Protein AF-A0A1I6W6B7-F1 (afdb_monomer_lite)

Foldseek 3Di:
DPPPVPPVVVVVVVVVVVVVCVVPPDVVVVVVVVVVVVVVVVVCVVVLVVVLVVQLVVLVVCVVVVVDPPVRSVVSNVVSVVVVVVVVVVVVVVD

Structure (mmCIF, N/CA/C/O backbone):
data_AF-A0A1I6W6B7-F1
#
_entry.id   AF-A0A1I6W6B7-F1
#
loop_
_atom_site.group_PDB
_atom_site.id
_atom_site.type_symbol
_atom_site.label_atom_id
_atom_site.label_alt_id
_atom_site.label_comp_id
_atom_site.label_asym_id
_atom_site.label_entity_id
_atom_site.label_seq_id
_atom_site.pdbx_PDB_ins_code
_atom_site.Cartn_x
_atom_site.Cartn_y
_atom_site.Cartn_z
_atom_site.occupancy
_atom_site.B_iso_or_equiv
_atom_site.auth_seq_id
_atom_site.auth_comp_id
_atom_site.auth_asym_id
_atom_site.auth_atom_id
_atom_site.pdbx_PDB_model_num
ATOM 1 N N . MET A 1 1 ? -52.442 -30.438 6.890 1.00 50.75 1 MET A N 1
ATOM 2 C CA . MET A 1 1 ? -51.960 -29.778 8.131 1.00 50.75 1 MET A CA 1
ATOM 3 C C . MET A 1 1 ? -50.515 -30.161 8.531 1.00 50.75 1 MET A C 1
ATOM 5 O O . MET A 1 1 ? -50.244 -30.332 9.706 1.00 50.75 1 MET A O 1
ATOM 9 N N . LYS A 1 2 ? -49.539 -30.284 7.607 1.00 50.03 2 LYS A N 1
ATOM 10 C CA . LYS A 1 2 ? -48.139 -30.629 7.987 1.00 50.03 2 LYS A CA 1
ATOM 11 C C . LYS A 1 2 ? -47.043 -29.691 7.447 1.00 50.03 2 LYS A C 1
ATOM 13 O O . LYS A 1 2 ? -45.898 -29.823 7.849 1.00 50.03 2 LYS A O 1
ATOM 18 N N . ARG A 1 3 ? -47.371 -28.711 6.591 1.00 52.78 3 ARG A N 1
ATOM 19 C CA . ARG A 1 3 ? -46.368 -27.825 5.956 1.00 52.78 3 ARG A CA 1
ATOM 20 C C . ARG A 1 3 ? -45.998 -26.564 6.756 1.00 52.78 3 ARG A C 1
ATOM 22 O O . ARG A 1 3 ? -44.966 -25.973 6.478 1.00 52.78 3 ARG A O 1
ATOM 29 N N . PHE A 1 4 ? -46.778 -26.175 7.768 1.00 53.62 4 PHE A N 1
ATOM 30 C CA . PHE A 1 4 ? -46.511 -24.956 8.553 1.00 53.62 4 PHE A CA 1
ATOM 31 C C . PHE A 1 4 ? -45.477 -25.137 9.680 1.00 53.62 4 PHE A C 1
ATOM 33 O O . PHE A 1 4 ? -44.891 -24.162 10.134 1.00 53.62 4 PHE A O 1
ATOM 40 N N . LEU A 1 5 ? -45.192 -26.376 10.094 1.00 55.53 5 LEU A N 1
ATOM 41 C CA . LEU A 1 5 ? -44.279 -26.670 11.211 1.00 55.53 5 LEU A CA 1
ATOM 42 C C . LEU A 1 5 ? -42.798 -26.792 10.803 1.00 55.53 5 LEU A C 1
ATOM 44 O O . LEU A 1 5 ? -41.931 -26.866 11.669 1.00 55.53 5 LEU A O 1
ATOM 48 N N . GLN A 1 6 ? -42.476 -26.794 9.504 1.00 52.72 6 GLN A N 1
ATOM 49 C CA . GLN A 1 6 ? -41.087 -26.923 9.033 1.00 52.72 6 GLN A CA 1
ATOM 50 C C . GLN A 1 6 ? -40.318 -25.593 8.980 1.00 52.72 6 GLN A C 1
ATOM 52 O O . GLN A 1 6 ? -39.093 -25.608 9.055 1.00 52.72 6 GLN A O 1
ATOM 57 N N . ARG A 1 7 ? -41.002 -24.441 8.901 1.00 50.94 7 ARG A N 1
ATOM 58 C CA . ARG A 1 7 ? -40.359 -23.129 8.678 1.00 50.94 7 ARG A CA 1
ATOM 59 C C . ARG A 1 7 ? -39.734 -22.506 9.936 1.00 50.94 7 ARG A C 1
ATOM 61 O O . ARG A 1 7 ? -38.877 -21.642 9.817 1.00 50.94 7 ARG A O 1
ATOM 68 N N . HIS A 1 8 ? -40.113 -22.964 11.132 1.00 52.59 8 HIS A N 1
ATOM 69 C CA . HIS A 1 8 ? -39.565 -22.452 12.399 1.00 52.59 8 HIS A CA 1
ATOM 70 C C . HIS A 1 8 ? -38.273 -23.147 12.857 1.00 52.59 8 HIS A C 1
ATOM 72 O O . HIS A 1 8 ? -37.568 -22.613 13.709 1.00 52.59 8 HIS A O 1
ATOM 78 N N . ARG A 1 9 ? -37.910 -24.306 12.287 1.00 55.34 9 ARG A N 1
ATOM 79 C CA . ARG A 1 9 ? -36.693 -25.037 12.695 1.00 55.34 9 ARG A CA 1
ATOM 80 C C . ARG A 1 9 ? -35.402 -24.431 12.133 1.00 55.34 9 ARG A C 1
ATOM 82 O O . ARG A 1 9 ? -34.345 -24.648 12.709 1.00 55.34 9 ARG A O 1
ATOM 89 N N . SER A 1 10 ? -35.478 -23.648 11.057 1.00 55.75 10 SER A N 1
ATOM 90 C CA . SER A 1 10 ? -34.311 -23.043 10.397 1.00 55.75 10 SER A CA 1
ATOM 91 C C . SER A 1 10 ? -33.837 -21.727 11.028 1.00 55.75 10 SER A C 1
ATOM 93 O O . SER A 1 10 ? -32.686 -21.357 10.834 1.00 55.75 10 SER A O 1
ATOM 95 N N . ALA A 1 11 ? -34.683 -21.036 11.801 1.00 57.41 11 ALA A N 1
ATOM 96 C CA . ALA A 1 11 ? -34.305 -19.800 12.500 1.00 57.41 11 ALA A CA 1
ATOM 97 C C . ALA A 1 11 ? -33.746 -20.050 13.913 1.00 57.41 11 ALA A C 1
ATOM 99 O O . ALA A 1 11 ? -33.026 -19.212 14.444 1.00 57.41 11 ALA A O 1
ATOM 100 N N . GLY A 1 12 ? -34.042 -21.207 14.517 1.00 60.31 12 GLY A N 1
ATOM 101 C CA . GLY A 1 12 ? -33.581 -21.535 15.869 1.00 60.31 12 GLY A CA 1
ATOM 102 C C . GLY A 1 12 ? -32.065 -21.706 15.966 1.00 60.31 12 GLY A C 1
ATOM 103 O O . GLY A 1 12 ? -31.467 -21.215 16.913 1.00 60.31 12 GLY A O 1
ATOM 104 N N . ALA A 1 13 ? -31.442 -22.326 14.958 1.00 64.19 13 ALA A N 1
ATOM 105 C CA . ALA A 1 13 ? -30.006 -22.613 14.937 1.00 64.19 13 ALA A CA 1
ATOM 106 C C . ALA A 1 13 ? -29.099 -21.360 15.000 1.00 64.19 13 ALA A C 1
ATOM 108 O O . ALA A 1 13 ? -28.223 -21.326 15.870 1.00 64.19 13 ALA A O 1
ATOM 109 N N . PRO A 1 14 ? -29.289 -20.313 14.164 1.00 70.69 14 PRO A N 1
ATOM 110 C CA . PRO A 1 14 ? -28.460 -19.110 14.254 1.00 70.69 14 PRO A CA 1
ATOM 111 C C . PRO A 1 14 ? -28.712 -18.322 15.545 1.00 70.69 14 PRO A C 1
ATOM 113 O O . PRO A 1 14 ? -27.772 -17.770 16.105 1.00 70.69 14 PRO A O 1
ATOM 116 N N . ILE A 1 15 ? -29.947 -18.318 16.064 1.00 77.56 15 ILE A N 1
ATOM 117 C CA . ILE A 1 15 ? -30.292 -17.613 17.308 1.00 77.56 15 ILE A CA 1
ATOM 118 C C . ILE A 1 15 ? -29.655 -18.304 18.516 1.00 77.56 15 ILE A C 1
ATOM 120 O O . ILE A 1 15 ? -29.068 -17.633 19.360 1.00 77.56 15 ILE A O 1
ATOM 124 N N . SER A 1 16 ? -29.700 -19.638 18.587 1.00 74.19 16 SER A N 1
ATOM 125 C CA . SER A 1 16 ? 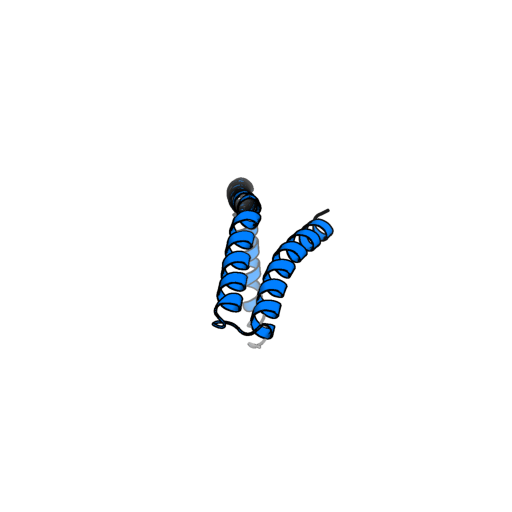-29.021 -20.385 19.651 1.00 74.19 16 SER A CA 1
ATOM 126 C C . SER A 1 16 ? -27.505 -20.212 19.597 1.00 74.19 16 SER A C 1
ATOM 128 O O . SER A 1 16 ? -26.882 -20.053 20.639 1.00 74.19 16 SER A O 1
ATOM 130 N N . LEU A 1 17 ? -26.909 -20.178 18.400 1.00 75.69 17 LEU A N 1
ATOM 131 C CA . LEU A 1 17 ? -25.470 -19.969 18.242 1.00 75.69 17 LEU A CA 1
ATOM 132 C C . LEU A 1 17 ? -25.058 -18.549 18.655 1.00 75.69 17 LEU A C 1
ATOM 134 O O . LEU A 1 17 ? -24.083 -18.395 19.380 1.00 75.69 17 LEU A O 1
ATOM 138 N N . ALA A 1 18 ? -25.824 -17.530 18.256 1.00 75.19 18 ALA A N 1
ATOM 139 C CA . ALA A 1 18 ? -25.594 -16.143 18.657 1.00 75.19 18 ALA A CA 1
ATOM 140 C C . ALA A 1 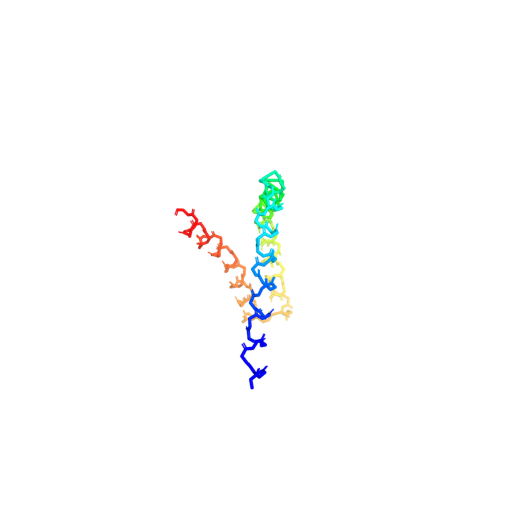18 ? -25.746 -15.944 20.174 1.00 75.19 18 ALA A C 1
ATOM 142 O O . ALA A 1 18 ? -24.958 -15.223 20.778 1.00 75.19 18 ALA A O 1
ATOM 143 N N . LEU A 1 19 ? -26.714 -16.618 20.803 1.00 75.75 19 LEU A N 1
ATOM 144 C CA . LEU A 1 19 ? -26.916 -16.570 22.251 1.00 75.75 19 LEU A CA 1
ATOM 145 C C . LEU A 1 19 ? -25.763 -17.249 23.008 1.00 75.75 19 LEU A C 1
ATOM 147 O O . LEU A 1 19 ? -25.278 -16.714 23.998 1.00 75.75 19 LEU A O 1
ATOM 151 N N . ILE A 1 20 ? -25.291 -18.401 22.522 1.00 74.50 20 ILE A N 1
ATOM 152 C CA . ILE A 1 20 ? -24.127 -19.096 23.091 1.00 74.50 20 ILE A CA 1
ATOM 153 C C . ILE A 1 20 ? -22.868 -18.240 22.920 1.00 74.50 20 ILE A C 1
ATOM 155 O O . ILE A 1 20 ? -22.126 -18.066 23.878 1.00 74.50 20 ILE A O 1
ATOM 159 N N . LEU A 1 21 ? -22.652 -17.646 21.743 1.00 69.62 21 LEU A N 1
ATOM 160 C CA . LEU A 1 21 ? -21.547 -16.713 21.502 1.00 69.62 21 LEU A CA 1
ATOM 161 C C . LEU A 1 21 ? -21.622 -15.490 22.421 1.00 69.62 21 LEU A C 1
ATOM 163 O O . LEU A 1 21 ? -20.597 -15.086 22.949 1.00 69.62 21 LEU A O 1
ATOM 167 N N . ALA A 1 22 ? -22.81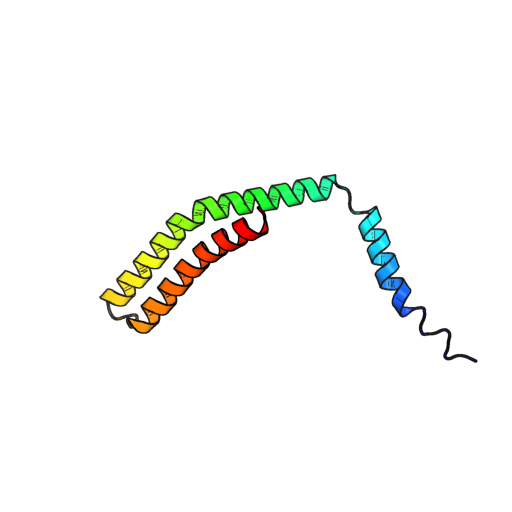2 -14.943 22.674 1.00 69.25 22 ALA A N 1
ATOM 168 C CA . ALA A 1 22 ? -22.994 -13.823 23.595 1.00 69.25 22 ALA A CA 1
ATOM 169 C C . ALA A 1 22 ? -22.735 -14.201 25.066 1.00 69.25 22 ALA A C 1
ATOM 171 O O . ALA A 1 22 ? -22.224 -13.377 25.818 1.00 69.25 22 ALA A O 1
ATOM 172 N N . LEU A 1 23 ? -23.049 -15.435 25.483 1.00 66.56 23 LEU A N 1
ATOM 173 C CA . LEU A 1 23 ? -22.756 -15.929 26.838 1.00 66.56 23 LEU A CA 1
ATOM 174 C C . LEU A 1 23 ? -21.291 -16.362 27.026 1.00 66.56 23 LEU A C 1
ATOM 176 O O . LEU A 1 23 ? -20.785 -16.325 28.145 1.00 66.56 23 LEU A O 1
ATOM 180 N N . VAL A 1 24 ? -20.624 -16.800 25.955 1.00 66.25 24 VAL A N 1
ATOM 181 C CA . VAL A 1 24 ? -19.229 -17.282 25.967 1.00 66.25 24 VAL A CA 1
ATOM 182 C C . VAL A 1 24 ? -18.236 -16.174 25.598 1.00 66.25 24 VAL A C 1
ATOM 184 O O . VAL A 1 24 ? -17.042 -16.318 25.857 1.00 66.25 24 VAL A O 1
ATOM 187 N N . ALA A 1 25 ? -18.703 -15.043 25.058 1.00 61.31 25 ALA A N 1
ATOM 188 C CA . ALA A 1 25 ? -17.911 -13.835 24.850 1.00 61.31 25 ALA A CA 1
ATOM 189 C C . ALA A 1 25 ? -17.500 -13.229 26.201 1.00 61.31 25 ALA A C 1
ATOM 191 O O . ALA A 1 25 ? -18.087 -12.276 26.707 1.00 61.31 25 ALA A O 1
ATOM 192 N N . GLN A 1 26 ? -16.477 -13.813 26.815 1.00 58.56 26 GLN A N 1
ATOM 193 C CA . GLN A 1 26 ? -15.853 -13.274 28.007 1.00 58.56 26 GLN A CA 1
ATOM 194 C C . GLN A 1 26 ? -14.956 -12.098 27.592 1.00 58.56 26 GLN A C 1
ATOM 196 O O . GLN A 1 26 ? -14.077 -12.277 26.742 1.00 58.56 26 GLN A O 1
ATOM 201 N N . PRO A 1 27 ? -15.110 -10.908 28.200 1.00 57.53 27 PRO A N 1
ATOM 202 C CA . PRO A 1 27 ? -14.330 -9.722 27.836 1.00 57.53 27 PRO A CA 1
ATOM 203 C C . PRO A 1 27 ? -12.819 -9.932 28.035 1.00 57.53 27 PRO A C 1
ATOM 205 O O . PRO A 1 27 ? -12.016 -9.312 27.348 1.00 57.53 27 PRO A O 1
ATOM 208 N N . ALA A 1 28 ? -12.422 -10.872 28.900 1.00 53.16 28 ALA A N 1
ATOM 209 C CA . ALA A 1 28 ? -11.026 -11.236 29.129 1.00 53.16 28 ALA A CA 1
ATOM 210 C C . ALA A 1 28 ? -10.351 -11.936 27.927 1.00 53.16 28 ALA A C 1
ATOM 212 O O . ALA A 1 28 ? -9.165 -11.722 27.692 1.00 53.16 28 ALA A O 1
ATOM 213 N N . ALA A 1 29 ? -11.086 -12.730 27.136 1.00 56.03 29 ALA A N 1
ATOM 214 C CA . ALA A 1 29 ? -10.546 -13.360 25.924 1.00 56.03 29 ALA A CA 1
ATOM 215 C C . ALA A 1 29 ? -10.460 -12.365 24.753 1.00 56.03 29 ALA A C 1
ATOM 217 O O . ALA A 1 29 ? -9.537 -12.429 23.943 1.00 56.03 29 ALA A O 1
ATOM 218 N N . ALA A 1 30 ? -11.390 -11.406 24.697 1.00 58.28 30 ALA A N 1
ATOM 219 C CA . ALA A 1 30 ? -11.356 -10.314 23.730 1.00 58.28 30 ALA A CA 1
ATOM 220 C C . ALA A 1 30 ? -10.214 -9.324 24.017 1.00 58.28 30 ALA A C 1
ATOM 222 O O . ALA A 1 30 ? -9.590 -8.853 23.072 1.00 58.28 30 ALA A O 1
ATOM 223 N N . ALA A 1 31 ? -9.898 -9.058 25.291 1.00 61.94 31 ALA A N 1
ATOM 224 C CA . ALA A 1 31 ? -8.780 -8.196 25.681 1.00 61.94 31 ALA A CA 1
ATOM 225 C C . ALA A 1 31 ? -7.429 -8.770 25.221 1.00 61.94 31 ALA A C 1
ATOM 227 O O . ALA A 1 31 ? -6.702 -8.101 24.499 1.00 61.94 31 ALA A O 1
ATOM 228 N N . GLY A 1 32 ? -7.144 -10.045 25.517 1.00 74.00 32 GLY A N 1
ATOM 229 C CA . GLY A 1 32 ? -5.890 -10.681 25.089 1.00 74.00 32 GLY A CA 1
ATOM 230 C C . GLY A 1 32 ? -5.749 -10.821 23.567 1.00 74.00 32 GLY A C 1
ATOM 231 O O . GLY A 1 32 ? -4.650 -10.689 23.035 1.00 74.00 32 GLY A O 1
ATOM 232 N N . PHE A 1 33 ? -6.852 -11.055 22.847 1.00 76.19 33 PHE A N 1
ATOM 233 C CA . PHE A 1 33 ? -6.835 -11.106 21.382 1.00 76.19 33 PHE A CA 1
ATOM 234 C C . PHE A 1 33 ? -6.669 -9.718 20.751 1.00 76.19 33 PHE A C 1
ATOM 236 O O . PHE A 1 33 ? -5.932 -9.574 19.780 1.00 76.19 33 PHE A O 1
ATOM 243 N N . THR A 1 34 ? -7.307 -8.693 21.319 1.00 81.81 34 THR A N 1
ATOM 244 C CA . THR A 1 34 ? -7.154 -7.301 20.867 1.00 81.81 34 THR A CA 1
ATOM 245 C C . THR A 1 34 ? -5.728 -6.811 21.105 1.00 81.81 34 THR A C 1
ATOM 247 O O . THR A 1 34 ? -5.124 -6.261 20.192 1.00 81.81 34 THR A O 1
ATOM 250 N N . ASP A 1 35 ? -5.147 -7.097 22.272 1.00 85.75 35 ASP A N 1
ATOM 251 C CA . ASP A 1 35 ? -3.751 -6.763 22.576 1.00 85.75 35 ASP A CA 1
ATOM 252 C C . ASP A 1 35 ? -2.773 -7.494 21.653 1.00 85.75 35 ASP A C 1
ATOM 254 O O . ASP A 1 35 ? -1.805 -6.910 21.174 1.00 85.75 35 ASP A O 1
ATOM 258 N N . PHE A 1 36 ? -3.028 -8.768 21.347 1.00 87.75 36 PHE A N 1
ATOM 259 C CA . PHE A 1 36 ? -2.238 -9.510 20.366 1.00 87.75 36 PHE A CA 1
ATOM 260 C C . PHE A 1 36 ? -2.299 -8.871 18.973 1.00 87.75 36 PHE A C 1
ATOM 262 O O . PHE A 1 36 ? -1.258 -8.693 18.340 1.00 87.75 36 PHE A O 1
ATOM 269 N N . LEU A 1 37 ? -3.496 -8.502 18.506 1.00 87.75 37 LEU A N 1
ATOM 270 C CA . LEU A 1 37 ? -3.656 -7.829 17.219 1.00 87.75 37 LEU A CA 1
ATOM 271 C C . LEU A 1 37 ? -2.974 -6.461 17.204 1.00 87.75 37 LEU A C 1
ATOM 273 O O . LEU A 1 37 ? -2.312 -6.159 16.220 1.00 87.75 37 LEU A O 1
ATOM 277 N N . ASN A 1 38 ? -3.071 -5.678 18.279 1.00 86.31 38 ASN A N 1
ATOM 278 C CA . ASN A 1 38 ? -2.405 -4.380 18.387 1.00 86.31 38 ASN A CA 1
ATOM 279 C C . ASN A 1 38 ? -0.878 -4.520 18.387 1.00 86.31 38 ASN A C 1
ATOM 281 O O . ASN A 1 38 ? -0.216 -3.794 17.662 1.00 86.31 38 ASN A O 1
ATOM 285 N N . ASN A 1 39 ? -0.316 -5.504 19.095 1.00 90.69 39 ASN A N 1
ATOM 286 C CA . ASN A 1 39 ? 1.126 -5.772 19.064 1.00 90.69 39 ASN A CA 1
ATOM 287 C C . ASN A 1 39 ? 1.614 -6.177 17.663 1.00 90.69 39 ASN A C 1
ATOM 289 O O . ASN A 1 39 ? 2.673 -5.739 17.223 1.00 90.69 39 ASN A O 1
ATOM 293 N N . ILE A 1 40 ? 0.845 -7.006 16.945 1.00 86.69 40 ILE A N 1
ATOM 294 C CA . ILE A 1 40 ? 1.154 -7.338 15.546 1.00 86.69 40 ILE A CA 1
ATOM 295 C C . ILE A 1 40 ? 1.053 -6.099 14.665 1.00 86.69 40 ILE A C 1
ATOM 297 O O . ILE A 1 40 ? 1.889 -5.920 13.783 1.00 86.69 40 ILE A O 1
ATOM 301 N N . LEU A 1 41 ? 0.024 -5.279 14.878 1.00 86.81 41 LEU A N 1
ATOM 302 C CA . LEU A 1 41 ? -0.201 -4.061 14.116 1.00 86.81 41 LEU A CA 1
ATOM 303 C C . LEU A 1 41 ? 0.962 -3.083 14.308 1.00 86.81 41 LEU A C 1
ATOM 305 O O . LEU A 1 41 ? 1.490 -2.592 13.317 1.00 86.81 41 LEU A O 1
ATOM 309 N N . ASP A 1 42 ? 1.402 -2.874 15.548 1.00 88.12 42 ASP A N 1
ATOM 310 C CA . ASP A 1 42 ? 2.526 -2.004 15.902 1.00 88.12 42 ASP A CA 1
ATOM 311 C C . ASP A 1 42 ? 3.841 -2.503 15.292 1.00 88.12 42 ASP A C 1
ATOM 313 O O . ASP A 1 42 ? 4.603 -1.723 14.713 1.00 88.12 42 ASP A O 1
ATOM 317 N N . GLU A 1 43 ? 4.093 -3.814 15.343 1.00 87.12 43 GLU A N 1
ATOM 318 C CA . GLU A 1 43 ? 5.268 -4.404 14.701 1.00 87.12 43 GLU A CA 1
ATOM 319 C C . GLU A 1 43 ? 5.216 -4.201 13.175 1.00 87.12 43 GLU A C 1
ATOM 321 O O . GLU A 1 43 ? 6.197 -3.762 12.570 1.00 87.12 43 GLU A O 1
ATOM 326 N N . PHE A 1 44 ? 4.059 -4.433 12.545 1.00 83.81 44 PHE A N 1
ATOM 327 C CA . PHE A 1 44 ? 3.854 -4.191 11.112 1.00 83.81 44 PHE A CA 1
ATOM 328 C C . PHE A 1 44 ? 4.042 -2.721 10.732 1.00 83.81 44 PHE A C 1
ATOM 330 O O . PHE A 1 44 ? 4.652 -2.416 9.703 1.00 83.81 44 PHE A O 1
ATOM 337 N N . GLU A 1 45 ? 3.527 -1.814 11.553 1.00 83.75 45 GLU A N 1
ATOM 338 C CA . GLU A 1 45 ? 3.600 -0.373 11.352 1.00 83.75 45 GLU A CA 1
ATOM 339 C C . GLU A 1 45 ? 5.052 0.116 11.429 1.00 83.75 45 GLU A C 1
ATOM 341 O O . GLU A 1 45 ? 5.478 0.914 10.591 1.00 83.75 45 GLU A O 1
ATOM 346 N N . SER A 1 46 ? 5.850 -0.433 12.351 1.00 85.44 46 SER A N 1
ATOM 347 C CA . SER A 1 46 ? 7.286 -0.146 12.443 1.00 85.44 46 SER A CA 1
ATOM 348 C C . SER A 1 46 ? 8.085 -0.724 11.262 1.00 85.44 46 SER A C 1
ATOM 350 O O . SER A 1 46 ? 9.010 -0.088 10.747 1.00 85.44 46 SER A O 1
ATOM 352 N N . ALA A 1 47 ? 7.696 -1.903 10.769 1.00 84.38 47 ALA A N 1
ATOM 353 C CA . ALA A 1 47 ? 8.396 -2.608 9.700 1.00 84.38 47 ALA A CA 1
ATOM 354 C C . ALA A 1 47 ? 8.033 -2.112 8.287 1.00 84.38 47 ALA A C 1
ATOM 356 O O . ALA A 1 47 ? 8.779 -2.372 7.334 1.00 84.38 47 ALA A O 1
ATOM 357 N N . LYS A 1 48 ? 6.927 -1.375 8.103 1.00 83.81 48 LYS A N 1
ATOM 358 C CA . LYS A 1 48 ? 6.458 -0.989 6.758 1.00 83.81 48 LYS A CA 1
ATOM 359 C C . LYS A 1 48 ? 7.455 -0.120 5.992 1.00 83.81 48 LYS A C 1
ATOM 361 O O . LYS A 1 48 ? 7.625 -0.294 4.787 1.00 83.81 48 LYS A O 1
ATOM 366 N N . GLN A 1 49 ? 8.132 0.799 6.679 1.00 84.88 49 GLN A N 1
ATOM 367 C CA . GLN A 1 49 ? 9.077 1.735 6.070 1.00 84.88 49 GLN A CA 1
ATOM 368 C C . GLN A 1 49 ? 10.313 1.039 5.471 1.00 84.88 49 GLN A C 1
ATOM 370 O O . GLN A 1 49 ? 10.564 1.214 4.274 1.00 84.88 49 GLN A O 1
ATOM 375 N N . PRO A 1 50 ? 11.077 0.228 6.232 1.00 90.25 50 PRO A N 1
ATOM 376 C CA . PRO A 1 50 ? 12.248 -0.459 5.688 1.00 90.25 50 PRO A CA 1
ATOM 377 C C . PRO A 1 50 ? 11.880 -1.488 4.611 1.00 90.25 50 PRO A C 1
ATOM 379 O O . PRO A 1 50 ? 12.593 -1.608 3.615 1.00 90.25 50 PRO A O 1
ATOM 382 N N . ILE A 1 51 ? 10.745 -2.183 4.750 1.00 87.88 51 ILE A N 1
ATOM 383 C CA . ILE A 1 51 ? 10.286 -3.152 3.744 1.00 87.88 51 ILE A CA 1
ATOM 384 C C . ILE A 1 51 ? 9.941 -2.445 2.426 1.00 87.88 51 ILE A C 1
ATOM 386 O O . ILE A 1 51 ? 10.354 -2.897 1.355 1.00 87.88 51 ILE A O 1
ATOM 390 N N . ALA A 1 52 ? 9.239 -1.310 2.483 1.00 89.38 52 ALA A N 1
ATOM 391 C CA . ALA A 1 52 ? 8.918 -0.523 1.296 1.00 89.38 52 ALA A CA 1
ATOM 392 C C . ALA A 1 52 ? 10.170 0.033 0.604 1.00 89.38 52 ALA A C 1
ATOM 394 O O . ALA A 1 52 ? 10.263 -0.005 -0.624 1.00 89.38 52 ALA A O 1
ATOM 395 N N . LEU A 1 53 ? 11.152 0.505 1.378 1.00 93.25 53 LEU A N 1
ATOM 396 C CA . LEU A 1 53 ? 12.429 0.987 0.850 1.00 93.25 53 LEU A CA 1
ATOM 397 C C . LEU A 1 53 ? 13.148 -0.110 0.049 1.00 93.25 53 LEU A C 1
ATOM 399 O O . LEU A 1 53 ? 13.560 0.119 -1.089 1.00 93.25 53 LEU A O 1
ATOM 403 N N . ILE A 1 54 ? 13.258 -1.312 0.621 1.00 92.56 54 ILE A N 1
ATOM 404 C CA . ILE A 1 54 ? 13.897 -2.463 -0.030 1.00 92.56 54 ILE A CA 1
ATOM 405 C C . ILE A 1 54 ? 13.138 -2.855 -1.306 1.00 92.56 54 ILE A C 1
ATOM 407 O O . ILE A 1 54 ? 13.757 -3.096 -2.344 1.00 92.56 54 ILE A O 1
ATOM 411 N N . ALA A 1 55 ? 11.803 -2.871 -1.264 1.00 91.12 55 ALA A N 1
ATOM 412 C CA . ALA A 1 55 ? 10.982 -3.161 -2.436 1.00 91.12 55 ALA A CA 1
ATOM 413 C C . ALA A 1 55 ? 11.239 -2.160 -3.577 1.00 91.12 55 ALA A C 1
ATOM 415 O O . ALA A 1 55 ? 11.458 -2.566 -4.720 1.00 91.12 55 ALA A O 1
ATOM 416 N N . ILE A 1 56 ? 11.284 -0.859 -3.272 1.00 94.31 56 ILE A N 1
ATOM 417 C CA . ILE A 1 56 ? 11.579 0.188 -4.260 1.00 94.31 56 ILE A CA 1
ATOM 418 C C . ILE A 1 56 ? 13.012 0.054 -4.794 1.00 94.31 56 ILE A C 1
ATOM 420 O O . ILE A 1 56 ? 13.214 0.191 -6.003 1.00 94.31 56 ILE A O 1
ATOM 424 N N . MET A 1 57 ? 13.994 -0.276 -3.945 1.00 93.00 57 MET A N 1
ATOM 425 C CA . MET A 1 57 ? 15.371 -0.545 -4.381 1.00 93.00 57 MET A CA 1
ATOM 426 C C . MET A 1 57 ? 15.432 -1.669 -5.420 1.00 93.00 57 MET A C 1
ATOM 428 O O . MET A 1 57 ? 16.083 -1.506 -6.452 1.00 93.00 57 MET A O 1
ATOM 432 N N . PHE A 1 58 ? 14.736 -2.787 -5.196 1.00 94.00 58 PHE A N 1
ATOM 433 C CA . PHE A 1 58 ? 14.718 -3.894 -6.155 1.00 94.00 58 PHE A CA 1
ATOM 434 C C . PHE A 1 58 ? 13.989 -3.550 -7.452 1.00 94.00 58 PHE A C 1
ATOM 436 O O . PHE A 1 58 ? 14.449 -3.943 -8.522 1.00 94.00 58 PHE A O 1
ATOM 443 N N . ILE A 1 59 ? 12.889 -2.796 -7.387 1.00 94.00 59 ILE A N 1
ATOM 444 C CA . ILE A 1 59 ? 12.175 -2.336 -8.587 1.00 94.00 59 ILE A CA 1
ATOM 445 C C . ILE A 1 59 ? 13.075 -1.409 -9.417 1.00 94.00 59 ILE A C 1
ATOM 447 O O . ILE A 1 59 ? 13.177 -1.579 -10.632 1.00 94.00 59 ILE A O 1
ATOM 451 N N . GLY A 1 60 ? 13.768 -0.469 -8.767 1.00 92.00 60 GLY A N 1
ATOM 452 C CA . GLY A 1 60 ? 14.720 0.432 -9.418 1.00 92.00 60 GLY A CA 1
ATOM 453 C C . GLY A 1 60 ? 15.903 -0.313 -10.037 1.00 92.00 60 GLY A C 1
ATOM 454 O O . GLY A 1 60 ? 16.248 -0.068 -11.192 1.00 92.00 60 GLY A O 1
ATOM 455 N N . ALA A 1 61 ? 16.477 -1.278 -9.315 1.00 92.81 61 ALA A N 1
ATOM 456 C CA . ALA A 1 61 ? 17.542 -2.132 -9.834 1.00 92.81 61 ALA A CA 1
ATOM 457 C C . ALA A 1 61 ? 17.066 -2.983 -11.024 1.00 92.81 61 ALA A C 1
ATOM 459 O O . ALA A 1 61 ? 17.726 -3.029 -12.059 1.00 92.81 61 ALA A O 1
ATOM 460 N N . GLY A 1 62 ? 15.893 -3.612 -10.917 1.00 93.44 62 GLY A N 1
ATOM 461 C CA . GLY A 1 62 ? 15.296 -4.406 -11.992 1.00 93.44 62 GLY A CA 1
ATOM 462 C C . GLY A 1 62 ? 15.032 -3.589 -13.258 1.00 93.44 62 GLY A C 1
ATOM 463 O O . GLY A 1 62 ? 15.207 -4.099 -14.364 1.00 93.44 62 GLY A O 1
ATOM 464 N N . TRP A 1 63 ? 14.676 -2.313 -13.109 1.00 92.94 63 TRP A N 1
ATOM 465 C CA . TRP A 1 63 ? 14.535 -1.395 -14.234 1.00 92.94 63 TRP A CA 1
ATOM 466 C C . TRP A 1 63 ? 15.885 -0.995 -14.852 1.00 92.94 63 TRP A C 1
ATOM 468 O O . TRP A 1 63 ? 16.025 -1.047 -16.071 1.00 92.94 63 TRP A O 1
ATOM 478 N N . LEU A 1 64 ? 16.901 -0.673 -14.041 1.00 92.25 64 LEU A N 1
ATOM 479 C CA . LEU A 1 64 ? 18.245 -0.315 -14.530 1.00 92.25 64 LEU A CA 1
ATOM 480 C C . LEU A 1 64 ? 18.889 -1.425 -15.374 1.00 92.25 64 LEU A C 1
ATOM 482 O O . LEU A 1 64 ? 19.566 -1.137 -16.358 1.00 92.25 64 LEU A O 1
ATOM 486 N N . PHE A 1 65 ? 18.659 -2.688 -15.013 1.00 93.19 65 PHE A N 1
ATOM 487 C CA . PHE A 1 65 ? 19.156 -3.849 -15.760 1.00 93.19 65 PHE A CA 1
ATOM 488 C C . PHE A 1 65 ? 18.221 -4.312 -16.888 1.00 93.19 65 PHE A C 1
ATOM 490 O O . PHE A 1 65 ? 18.465 -5.355 -17.491 1.00 93.19 65 PHE A O 1
ATOM 497 N N . ASN A 1 66 ? 17.156 -3.560 -17.182 1.00 90.00 66 ASN A N 1
ATOM 498 C CA . ASN A 1 66 ? 16.154 -3.894 -18.195 1.00 90.00 66 ASN A CA 1
ATOM 499 C C . ASN A 1 66 ? 15.466 -5.264 -17.974 1.00 90.00 66 ASN A C 1
ATOM 501 O O . ASN A 1 66 ? 14.971 -5.877 -18.918 1.00 90.00 66 ASN A O 1
ATOM 505 N N . PHE A 1 67 ? 15.416 -5.756 -16.727 1.00 89.62 67 PHE A N 1
ATOM 506 C CA . PHE A 1 67 ? 14.615 -6.929 -16.346 1.00 89.62 67 PHE A CA 1
ATOM 507 C C . PHE A 1 67 ? 13.121 -6.598 -16.258 1.00 89.62 67 PHE A C 1
ATOM 509 O O . PHE A 1 67 ? 12.271 -7.483 -16.375 1.00 89.62 67 PHE A O 1
ATOM 516 N N . VAL A 1 68 ? 12.795 -5.327 -16.005 1.00 89.69 68 VAL A N 1
ATOM 517 C CA . VAL A 1 68 ? 11.428 -4.826 -15.854 1.00 89.69 68 VAL A CA 1
ATOM 518 C C . VAL A 1 68 ? 11.265 -3.541 -16.662 1.00 89.69 68 VAL A C 1
ATOM 520 O O . VAL A 1 68 ? 12.001 -2.581 -16.458 1.00 89.69 68 VAL A O 1
ATOM 523 N N . ASP A 1 69 ? 10.256 -3.496 -17.533 1.00 94.12 69 ASP A N 1
ATOM 524 C CA . ASP A 1 69 ? 9.908 -2.289 -18.287 1.00 94.12 69 ASP A CA 1
ATOM 525 C C . ASP A 1 69 ? 9.445 -1.147 -17.372 1.00 94.12 69 ASP A C 1
ATOM 527 O O . ASP A 1 69 ? 8.771 -1.371 -16.361 1.00 94.12 69 ASP A O 1
ATOM 531 N N . LEU A 1 70 ? 9.682 0.100 -17.795 1.00 92.00 70 LEU A N 1
ATOM 532 C CA . LEU A 1 70 ? 9.291 1.309 -17.052 1.00 92.00 70 LEU A CA 1
ATOM 533 C C . LEU A 1 70 ? 7.803 1.312 -16.670 1.00 92.00 70 LEU A C 1
ATOM 535 O O . LEU A 1 70 ? 7.431 1.719 -15.572 1.00 92.00 70 LEU A O 1
ATOM 539 N N . ARG A 1 71 ? 6.941 0.805 -17.560 1.00 95.19 71 ARG A N 1
ATOM 540 C CA . ARG A 1 71 ? 5.505 0.682 -17.291 1.00 95.19 71 ARG A CA 1
ATOM 541 C C . ARG A 1 71 ? 5.252 -0.223 -16.088 1.00 95.19 71 ARG A C 1
ATOM 543 O O . ARG A 1 71 ? 4.516 0.157 -15.188 1.00 95.19 71 ARG A O 1
ATOM 550 N N . ARG A 1 72 ? 5.851 -1.414 -16.066 1.00 93.50 72 ARG A N 1
ATOM 551 C CA . ARG A 1 72 ? 5.655 -2.399 -14.994 1.00 93.50 72 ARG A CA 1
ATOM 552 C C . ARG A 1 72 ? 6.269 -1.923 -13.679 1.00 93.50 72 ARG A C 1
ATOM 554 O O . ARG A 1 72 ? 5.654 -2.116 -12.634 1.00 93.50 72 ARG A O 1
ATOM 561 N N . ALA A 1 73 ? 7.408 -1.237 -13.747 1.00 93.19 73 ALA A N 1
ATOM 562 C CA . ALA A 1 73 ? 8.004 -0.568 -12.599 1.00 93.19 73 ALA A CA 1
ATOM 563 C C . ALA A 1 73 ? 7.065 0.507 -12.018 1.00 93.19 73 ALA A C 1
ATOM 565 O O . ALA A 1 73 ? 6.850 0.532 -10.810 1.00 93.19 73 ALA A O 1
ATOM 566 N N . ALA A 1 74 ? 6.428 1.329 -12.861 1.00 92.31 74 ALA A N 1
ATOM 567 C CA . ALA A 1 74 ? 5.478 2.351 -12.414 1.00 92.31 74 ALA A CA 1
ATOM 568 C C . ALA A 1 74 ? 4.247 1.757 -11.706 1.00 92.31 74 ALA A C 1
ATOM 570 O O . ALA A 1 74 ? 3.847 2.265 -10.661 1.00 92.31 74 ALA A O 1
ATOM 571 N N . TRP A 1 75 ? 3.680 0.654 -12.213 1.00 95.31 75 TRP A N 1
ATOM 572 C CA . TRP A 1 75 ? 2.591 -0.055 -11.521 1.00 95.31 75 TRP A CA 1
ATOM 573 C C . TRP A 1 75 ? 3.033 -0.601 -10.157 1.00 95.31 75 TRP A C 1
ATOM 575 O O . TRP A 1 75 ? 2.282 -0.507 -9.189 1.00 95.31 75 TRP A O 1
ATOM 585 N N . ALA A 1 76 ? 4.255 -1.134 -10.064 1.00 92.69 76 ALA A N 1
ATOM 586 C CA . ALA A 1 76 ? 4.796 -1.656 -8.812 1.00 92.69 76 ALA A CA 1
ATOM 587 C C . ALA A 1 76 ? 5.018 -0.542 -7.773 1.00 92.69 76 ALA A C 1
ATOM 589 O O . ALA A 1 76 ? 4.594 -0.680 -6.627 1.00 92.69 76 ALA A O 1
ATOM 590 N N . VAL A 1 77 ? 5.600 0.592 -8.179 1.00 93.69 77 VAL A N 1
ATOM 591 C CA . VAL A 1 77 ? 5.762 1.772 -7.312 1.00 93.69 77 VAL A CA 1
ATOM 592 C C . VAL A 1 77 ? 4.400 2.336 -6.894 1.00 93.69 77 VAL A C 1
ATOM 594 O O . VAL A 1 77 ? 4.209 2.661 -5.725 1.00 93.69 77 VAL A O 1
ATOM 597 N N . GLY A 1 78 ? 3.426 2.383 -7.809 1.00 94.69 78 GLY A N 1
ATOM 598 C CA . GLY A 1 78 ? 2.052 2.785 -7.498 1.00 94.69 78 GLY A CA 1
ATOM 599 C C . GLY A 1 78 ? 1.402 1.908 -6.422 1.00 94.69 78 GLY A C 1
ATOM 600 O O . GLY A 1 78 ? 0.737 2.428 -5.529 1.00 94.69 78 GLY A O 1
ATOM 601 N N . GLY A 1 79 ? 1.653 0.595 -6.450 1.00 92.25 79 GLY A N 1
ATOM 602 C CA . GLY A 1 79 ? 1.215 -0.330 -5.403 1.00 92.25 79 GLY A CA 1
ATOM 603 C C . GLY A 1 79 ? 1.829 -0.021 -4.036 1.00 92.25 79 GLY A C 1
ATOM 604 O O . GLY A 1 79 ? 1.113 -0.009 -3.038 1.00 92.25 79 GLY A O 1
ATOM 605 N N . VAL A 1 80 ? 3.127 0.303 -3.985 1.00 91.94 80 VAL A N 1
ATOM 606 C CA . VAL A 1 80 ? 3.794 0.697 -2.731 1.00 91.94 80 VAL A CA 1
ATOM 607 C C . VAL A 1 80 ? 3.171 1.971 -2.159 1.00 91.94 80 VAL A C 1
ATOM 609 O O . VAL A 1 80 ? 2.827 1.997 -0.982 1.00 91.94 80 VAL A O 1
ATOM 612 N N . VAL A 1 81 ? 2.949 3.000 -2.983 1.00 92.88 81 VAL A N 1
ATOM 613 C CA . VAL A 1 81 ? 2.292 4.252 -2.554 1.00 92.88 81 VAL A CA 1
ATOM 614 C C . VAL A 1 81 ? 0.884 3.989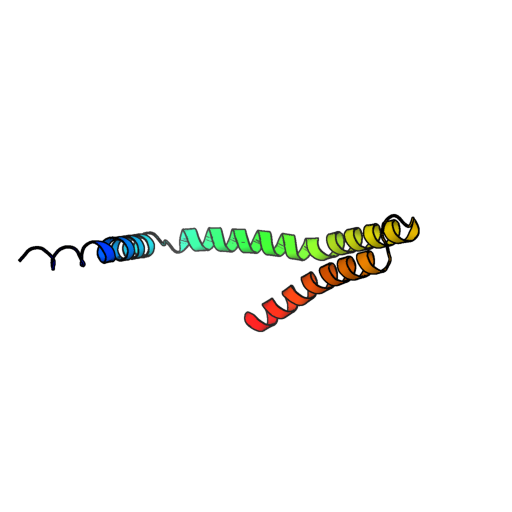 -2.011 1.00 92.88 81 VAL A C 1
ATOM 616 O O . VAL A 1 81 ? 0.494 4.561 -0.995 1.00 92.88 81 VAL A O 1
ATOM 619 N N . MET A 1 82 ? 0.132 3.085 -2.643 1.00 93.88 82 MET A N 1
ATOM 620 C CA . MET A 1 82 ? -1.224 2.738 -2.215 1.00 93.88 82 MET A CA 1
ATOM 621 C C . MET A 1 82 ? -1.273 2.092 -0.820 1.00 93.88 82 MET A C 1
ATOM 623 O O . MET A 1 82 ? -2.228 2.332 -0.085 1.00 93.88 82 MET A O 1
ATOM 627 N N . ILE A 1 83 ? -0.248 1.332 -0.418 1.00 89.81 83 ILE A N 1
ATOM 628 C CA . ILE A 1 83 ? -0.155 0.757 0.938 1.00 89.81 83 ILE A CA 1
ATOM 629 C C . ILE A 1 83 ? -0.067 1.869 1.991 1.00 89.81 83 ILE A C 1
ATOM 631 O O . ILE A 1 83 ? -0.764 1.821 3.002 1.00 89.81 83 ILE A O 1
ATOM 635 N N . PHE A 1 84 ? 0.743 2.900 1.741 1.00 88.81 84 PHE A N 1
ATOM 636 C CA . PHE A 1 84 ? 0.842 4.045 2.649 1.00 88.81 84 PHE A CA 1
ATOM 637 C C . PHE A 1 84 ? -0.449 4.868 2.664 1.00 88.81 84 PHE A C 1
ATOM 639 O O . PHE A 1 84 ? -0.945 5.199 3.739 1.00 88.81 84 PHE A O 1
ATOM 646 N N . ALA A 1 85 ? -1.050 5.111 1.498 1.00 89.12 85 ALA A N 1
ATOM 647 C CA . ALA A 1 85 ? -2.331 5.811 1.409 1.00 89.12 85 ALA A CA 1
ATOM 648 C C . ALA A 1 85 ? -3.449 5.085 2.184 1.00 89.12 85 ALA A C 1
ATOM 650 O O . ALA A 1 85 ? -4.276 5.724 2.828 1.00 89.12 85 ALA A O 1
ATOM 651 N N . ALA A 1 86 ? -3.457 3.748 2.191 1.00 88.44 86 ALA A N 1
ATOM 652 C CA . ALA A 1 86 ? -4.424 2.972 2.965 1.00 88.44 86 ALA A CA 1
ATOM 653 C C . ALA A 1 86 ? -4.309 3.221 4.482 1.00 88.44 86 ALA A C 1
ATOM 655 O O . ALA A 1 86 ? -5.331 3.260 5.167 1.00 88.44 86 ALA A O 1
ATOM 656 N N . SER A 1 87 ? -3.094 3.439 5.005 1.00 84.44 87 SER A N 1
ATOM 657 C CA . SER A 1 87 ? -2.897 3.760 6.428 1.00 84.44 87 SER A CA 1
ATOM 658 C C . SER A 1 87 ? -3.446 5.142 6.811 1.00 84.44 87 SER A C 1
ATOM 660 O O . SER A 1 87 ? -4.035 5.302 7.883 1.00 84.44 87 SER A O 1
ATOM 662 N N . GLU A 1 88 ? -3.363 6.122 5.908 1.00 86.06 88 GLU A N 1
ATOM 663 C CA . GLU A 1 88 ? -3.994 7.434 6.108 1.00 86.06 88 GLU A CA 1
ATOM 664 C C . GLU A 1 88 ? -5.523 7.330 6.088 1.00 86.06 88 GLU A C 1
ATOM 666 O O . GLU A 1 88 ? -6.194 7.893 6.951 1.00 86.06 88 GLU A O 1
ATOM 671 N N . VAL A 1 89 ? -6.085 6.559 5.151 1.00 87.62 89 VAL A N 1
ATOM 672 C CA . VAL A 1 89 ? -7.536 6.325 5.076 1.00 87.62 89 VAL A CA 1
ATOM 673 C C . VAL A 1 89 ? -8.053 5.640 6.340 1.00 87.62 89 VAL A C 1
ATOM 675 O O . VAL A 1 89 ? -9.090 6.044 6.862 1.00 87.62 89 VAL A O 1
ATOM 678 N N . LEU A 1 90 ? -7.337 4.636 6.858 1.00 83.62 90 LEU A N 1
ATOM 679 C CA . LEU A 1 90 ? -7.696 3.988 8.121 1.00 83.62 90 LEU A CA 1
ATOM 680 C C . LEU A 1 90 ? -7.762 5.016 9.253 1.00 83.62 90 LEU A C 1
ATOM 682 O O 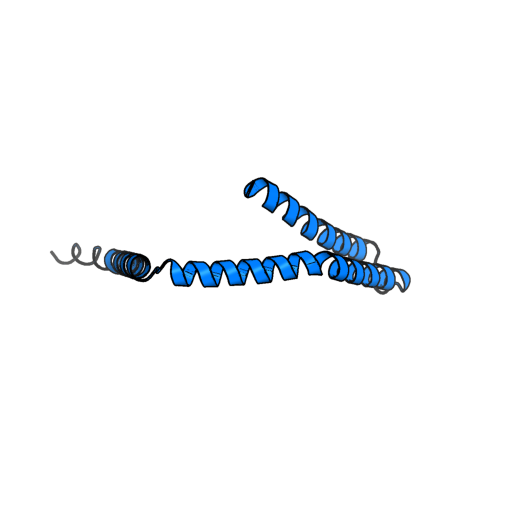. LEU A 1 90 ? -8.769 5.077 9.953 1.00 83.62 90 LEU A O 1
ATOM 686 N N . THR A 1 91 ? -6.741 5.869 9.356 1.00 86.31 91 THR A N 1
ATOM 687 C CA . THR A 1 91 ? -6.683 6.941 10.357 1.00 86.31 91 THR A CA 1
ATOM 688 C C . THR A 1 91 ? -7.891 7.873 10.262 1.00 86.31 91 THR A C 1
ATOM 690 O O . THR A 1 91 ? -8.477 8.204 11.285 1.00 86.31 91 THR A O 1
ATOM 693 N N . MET A 1 92 ? -8.316 8.256 9.054 1.00 91.94 92 MET A N 1
ATOM 694 C CA . MET A 1 92 ? -9.496 9.112 8.857 1.00 91.94 92 MET A CA 1
ATOM 695 C C . MET A 1 92 ? -10.817 8.452 9.273 1.00 91.94 92 MET A C 1
ATOM 697 O O . MET A 1 92 ? -11.767 9.158 9.594 1.00 91.94 92 MET A O 1
ATOM 701 N N . ILE A 1 93 ? -10.905 7.121 9.223 1.00 88.69 93 ILE A N 1
ATOM 702 C CA . ILE A 1 93 ? -12.112 6.370 9.599 1.00 88.69 93 ILE A CA 1
ATOM 703 C C . ILE A 1 93 ? -12.166 6.135 11.111 1.00 88.69 93 ILE A C 1
ATOM 705 O O . ILE A 1 93 ? -13.252 6.099 11.686 1.00 88.69 93 ILE A O 1
ATOM 709 N N . THR A 1 94 ? -11.012 5.918 11.743 1.00 84.06 94 THR A N 1
ATOM 710 C CA . THR A 1 94 ? -10.915 5.593 13.173 1.00 84.06 94 THR A CA 1
ATOM 711 C C . THR A 1 94 ? -10.794 6.816 14.083 1.00 84.06 94 THR A C 1
ATOM 713 O O . THR A 1 94 ? -10.862 6.647 15.300 1.00 84.06 94 THR A O 1
ATOM 716 N N . ALA A 1 95 ? -10.562 8.003 13.514 1.00 61.38 95 ALA A N 1
ATOM 717 C CA . ALA A 1 95 ? -10.438 9.275 14.230 1.00 61.38 95 ALA A CA 1
ATOM 718 C C . ALA A 1 95 ? -11.788 9.912 14.595 1.00 61.38 95 ALA A C 1
ATOM 720 O O . ALA A 1 95 ? -12.785 9.692 13.869 1.00 61.38 95 ALA A O 1
#

Radius of gyration: 24.66 Å; chains: 1; bounding box: 71×40×47 Å

Secondary structure (DSSP, 8-state):
--SSSSTTHHHHHHHHHHHHHHHH--HHHHHHHHHHHHHHHHHHHHHHHHHHHHHHHHHHHHHHTTSS-HHHHHHHHHHHHHHHHHHHHHHHHH-

InterPro domains:
  IPR007039 Conjugal transfer TrbC/type IV secretion VirB2 [PF04956] (2-93)

Organism: NCBI:txid311180

Sequence (95 aa):
MKRFLQRHRSAGAPISLALILA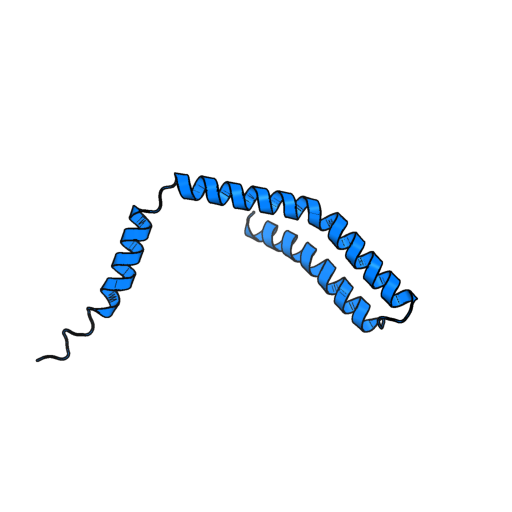LVAQPAAAAGFTDFLNNILDEFESAKQPIALIAIMFIGAGWLFNFVDLRRAAWAVGGVVMIFAASEVLTMITA

pLDDT: mean 80.03, std 14.41, range [50.03, 95.31]